Protein AF-A0AAV4ZM68-F1 (afdb_monomer_lite)

Secondary structure (DSSP, 8-state):
-HHHHHHHHHHHHHHHHHHHH---HHHHHHHHHHHHHHHHHHHHHHHHHHHHHHHHHHHHHTS--

Organism: NCBI:txid270350

Foldseek 3Di:
DLVLLVVLQVQLVVLCVVLVVDPDPVSVVVSNVSSVVSNVVSVVVVVVVVVVVVVVVVVVVVPPD

pLDDT: mean 90.94, std 14.61, range [46.41, 98.81]

Structure (mmCIF, N/CA/C/O backbone):
data_AF-A0AAV4ZM68-F1
#
_entry.id   AF-A0AAV4ZM68-F1
#
loop_
_atom_site.group_PDB
_atom_site.id
_atom_site.type_symbol
_atom_site.label_atom_id
_atom_site.label_alt_id
_atom_site.label_comp_id
_atom_site.label_asym_id
_atom_site.label_entity_id
_atom_site.label_seq_id
_atom_site.pdbx_PDB_ins_code
_atom_site.Cartn_x
_atom_site.Cartn_y
_atom_site.Cartn_z
_atom_site.occupancy
_atom_site.B_iso_or_equiv
_atom_site.auth_seq_id
_atom_site.auth_comp_id
_atom_site.auth_asym_id
_atom_site.auth_atom_id
_atom_site.pdbx_PDB_model_num
ATOM 1 N N . MET A 1 1 ? 14.315 3.099 -8.642 1.00 83.25 1 MET A N 1
ATOM 2 C CA . MET A 1 1 ? 13.045 2.518 -9.147 1.00 83.25 1 MET A CA 1
ATOM 3 C C . MET A 1 1 ? 12.677 1.225 -8.434 1.00 83.25 1 MET A C 1
ATOM 5 O O . MET A 1 1 ? 11.598 1.188 -7.867 1.00 83.25 1 MET A O 1
ATOM 9 N N . LEU A 1 2 ? 13.532 0.192 -8.421 1.00 91.75 2 LEU A N 1
ATOM 10 C CA . LEU A 1 2 ? 13.199 -1.070 -7.737 1.00 91.75 2 LEU A CA 1
ATOM 11 C C . LEU A 1 2 ? 13.070 -0.899 -6.217 1.00 91.75 2 LEU A C 1
ATOM 13 O O . LEU A 1 2 ? 12.088 -1.334 -5.631 1.00 91.75 2 LEU A O 1
ATOM 17 N N . GLU A 1 3 ? 14.018 -0.197 -5.600 1.00 96.12 3 GLU A N 1
ATOM 18 C CA . GLU A 1 3 ? 13.949 0.155 -4.178 1.00 96.12 3 GLU A CA 1
ATOM 19 C C . GLU A 1 3 ? 12.660 0.920 -3.837 1.00 96.12 3 GLU A C 1
ATOM 21 O O . GLU A 1 3 ? 11.986 0.617 -2.859 1.00 96.12 3 GLU A O 1
ATOM 26 N N . GLU A 1 4 ? 12.264 1.857 -4.699 1.00 96.38 4 GLU A N 1
ATOM 27 C CA . GLU A 1 4 ? 11.028 2.625 -4.533 1.00 96.38 4 GLU A CA 1
ATOM 28 C C . GLU A 1 4 ? 9.778 1.739 -4.644 1.00 96.38 4 GLU A C 1
ATOM 30 O O . GLU A 1 4 ? 8.843 1.865 -3.855 1.00 96.38 4 GLU A O 1
ATOM 35 N N . ALA A 1 5 ? 9.781 0.768 -5.563 1.00 96.44 5 ALA A N 1
ATOM 36 C CA . ALA A 1 5 ? 8.714 -0.224 -5.647 1.00 96.44 5 ALA A CA 1
ATOM 37 C C . ALA A 1 5 ? 8.607 -1.050 -4.355 1.00 96.44 5 ALA A C 1
ATOM 39 O O . ALA A 1 5 ? 7.503 -1.270 -3.856 1.00 96.44 5 ALA A O 1
ATOM 40 N N . PHE A 1 6 ? 9.740 -1.447 -3.767 1.00 96.25 6 PHE A N 1
ATOM 41 C CA . PHE A 1 6 ? 9.753 -2.159 -2.489 1.00 96.25 6 PHE A CA 1
ATOM 42 C C . PHE A 1 6 ? 9.251 -1.303 -1.325 1.00 96.25 6 PHE A C 1
ATOM 44 O O . PHE A 1 6 ? 8.525 -1.822 -0.476 1.00 96.25 6 PHE A O 1
ATOM 51 N N . LYS A 1 7 ? 9.556 0.000 -1.290 1.00 98.31 7 LYS A N 1
ATOM 52 C CA . LYS A 1 7 ? 8.978 0.912 -0.286 1.00 98.31 7 LYS A CA 1
ATOM 53 C C . LYS A 1 7 ? 7.454 0.912 -0.355 1.00 98.31 7 LYS A C 1
ATOM 55 O O . LYS A 1 7 ? 6.798 0.762 0.672 1.00 98.31 7 LYS A O 1
ATOM 60 N N . HIS A 1 8 ? 6.882 0.990 -1.556 1.00 98.44 8 HIS A N 1
ATOM 61 C CA . HIS A 1 8 ? 5.434 0.907 -1.736 1.00 98.44 8 HIS A CA 1
ATOM 62 C C . HIS A 1 8 ? 4.842 -0.416 -1.232 1.00 98.44 8 HIS A C 1
ATOM 64 O O . HIS A 1 8 ? 3.822 -0.392 -0.549 1.00 98.44 8 HIS A O 1
ATOM 70 N N . VAL A 1 9 ? 5.490 -1.553 -1.496 1.00 96.44 9 VAL A N 1
ATOM 71 C CA . VAL A 1 9 ? 5.037 -2.849 -0.959 1.00 96.44 9 VAL A CA 1
ATOM 72 C C . VAL A 1 9 ? 5.076 -2.851 0.572 1.00 96.44 9 VAL A C 1
ATOM 74 O O . VAL A 1 9 ? 4.090 -3.221 1.203 1.00 96.44 9 VAL A O 1
ATOM 77 N N . ARG A 1 10 ? 6.166 -2.369 1.183 1.00 98.12 10 ARG A N 1
ATOM 78 C CA . ARG A 1 10 ? 6.294 -2.285 2.648 1.00 98.12 10 ARG A CA 1
ATOM 79 C C . ARG A 1 10 ? 5.219 -1.400 3.278 1.00 98.12 10 ARG A C 1
ATOM 81 O O . ARG A 1 10 ? 4.644 -1.784 4.290 1.00 98.12 10 ARG A O 1
ATOM 88 N N . TYR A 1 11 ? 4.920 -0.251 2.673 1.00 98.56 11 TYR A N 1
ATOM 89 C CA . TYR A 1 11 ? 3.848 0.624 3.150 1.00 98.56 11 TYR A CA 1
ATOM 90 C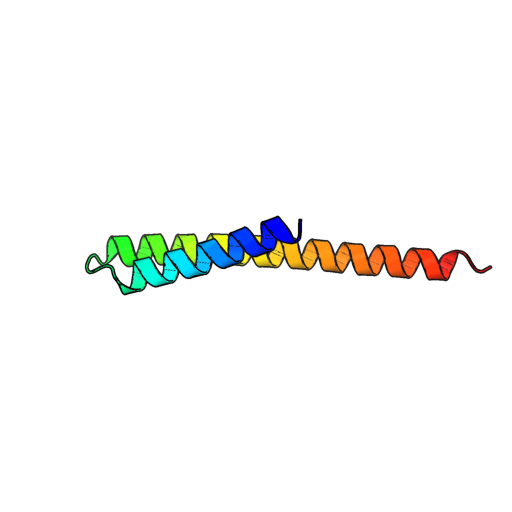 C . TYR A 1 11 ? 2.472 -0.027 3.033 1.00 98.56 11 TYR A C 1
ATOM 92 O O . TYR A 1 11 ? 1.681 0.073 3.964 1.00 98.56 11 TYR A O 1
ATOM 100 N N . ALA A 1 12 ? 2.189 -0.726 1.932 1.00 98.62 12 ALA A N 1
ATOM 101 C CA . ALA A 1 12 ? 0.927 -1.442 1.783 1.00 98.62 12 ALA A CA 1
ATOM 102 C C . ALA A 1 12 ? 0.731 -2.512 2.867 1.00 98.62 12 ALA A C 1
ATOM 104 O O . ALA A 1 12 ? -0.364 -2.617 3.414 1.00 98.62 12 ALA A O 1
ATOM 105 N N . VAL A 1 13 ? 1.787 -3.264 3.202 1.00 98.50 13 VAL A N 1
ATOM 106 C CA . VAL A 1 13 ? 1.758 -4.262 4.284 1.00 98.50 13 VAL A CA 1
ATOM 107 C C . VAL A 1 13 ? 1.495 -3.589 5.630 1.00 98.50 13 VAL A C 1
ATOM 109 O O . VAL A 1 13 ? 0.499 -3.903 6.271 1.00 98.50 13 VAL A O 1
ATOM 112 N N . ALA A 1 14 ? 2.296 -2.586 6.000 1.00 98.69 14 ALA A N 1
ATOM 113 C CA . ALA A 1 14 ? 2.135 -1.892 7.279 1.00 98.69 14 ALA A CA 1
ATOM 114 C C . ALA A 1 14 ? 0.730 -1.283 7.451 1.00 98.69 14 ALA A C 1
ATOM 116 O O . ALA A 1 14 ? 0.133 -1.370 8.519 1.00 98.69 14 ALA A O 1
ATOM 117 N N . LEU A 1 15 ? 0.163 -0.706 6.386 1.00 98.81 15 LEU A N 1
ATOM 118 C CA . LEU A 1 15 ? -1.191 -0.146 6.413 1.00 98.81 15 LEU A CA 1
ATOM 119 C C . LEU A 1 15 ? -2.270 -1.221 6.596 1.00 98.81 15 LEU A C 1
ATOM 121 O O . LEU A 1 15 ? -3.260 -0.970 7.283 1.00 98.81 15 LEU A O 1
ATOM 125 N N . ARG A 1 16 ? -2.096 -2.413 6.008 1.00 98.56 16 ARG A N 1
ATOM 126 C CA . ARG A 1 16 ? -3.010 -3.549 6.214 1.00 98.56 16 ARG A CA 1
ATOM 127 C C . ARG A 1 16 ? -2.939 -4.062 7.649 1.00 98.56 16 ARG A C 1
ATOM 129 O O . ARG A 1 16 ? -3.992 -4.312 8.230 1.00 98.56 16 ARG A O 1
ATOM 136 N N . ASP A 1 17 ? -1.747 -4.128 8.231 1.00 98.62 17 ASP A N 1
ATOM 137 C CA . ASP A 1 17 ? -1.561 -4.533 9.627 1.00 98.62 17 ASP A CA 1
ATOM 138 C C . ASP A 1 17 ? -2.244 -3.533 10.578 1.00 98.62 17 ASP A C 1
ATOM 140 O O . ASP A 1 17 ? -3.014 -3.921 11.460 1.00 98.62 17 ASP A O 1
ATOM 144 N N . CYS A 1 18 ? -2.072 -2.226 10.341 1.00 98.50 18 CYS A N 1
ATOM 145 C CA . CYS A 1 18 ? -2.791 -1.190 11.086 1.00 98.50 18 CYS A CA 1
ATOM 146 C C . CYS A 1 18 ? -4.316 -1.303 10.908 1.00 98.50 18 CYS A C 1
ATOM 148 O O . CYS A 1 18 ? -5.064 -1.177 11.879 1.00 98.50 18 CYS A O 1
ATOM 150 N N . ALA A 1 19 ? -4.796 -1.571 9.688 1.00 98.50 19 ALA A N 1
ATOM 151 C CA . ALA A 1 19 ? -6.224 -1.736 9.421 1.00 98.50 19 ALA A CA 1
ATOM 152 C C . ALA A 1 19 ? -6.812 -2.941 10.172 1.00 98.50 19 ALA A C 1
ATOM 154 O O . ALA A 1 19 ? -7.938 -2.871 10.655 1.00 98.50 19 ALA A O 1
ATOM 155 N N . GLN A 1 20 ? -6.063 -4.036 10.302 1.00 98.12 20 GLN A N 1
ATOM 156 C CA . GLN A 1 20 ? -6.489 -5.203 11.078 1.00 98.12 20 GLN A CA 1
ATOM 157 C C . GLN A 1 20 ? -6.541 -4.911 12.583 1.00 98.12 20 GLN A C 1
ATOM 159 O O . GLN A 1 20 ? -7.429 -5.412 13.270 1.00 98.12 20 GLN A O 1
ATOM 164 N N . GLY A 1 21 ? -5.626 -4.077 13.089 1.00 98.06 21 GLY A N 1
ATOM 165 C CA . GLY A 1 21 ? -5.587 -3.680 14.498 1.00 98.06 21 GLY A CA 1
ATOM 166 C C . GLY A 1 21 ? -6.640 -2.642 14.906 1.00 98.06 21 GLY A C 1
ATOM 167 O O . GLY A 1 21 ? -6.961 -2.532 16.091 1.00 98.06 21 GLY A O 1
ATOM 168 N N . SER A 1 22 ? -7.196 -1.876 13.961 1.00 97.88 22 SER A N 1
ATOM 169 C CA . SER A 1 22 ? -8.118 -0.788 14.301 1.00 97.88 22 SER A CA 1
ATOM 170 C C . SER A 1 22 ? -9.533 -1.274 14.640 1.00 97.88 22 SER A C 1
ATOM 172 O O . SER A 1 22 ? -10.194 -2.007 13.897 1.00 97.88 22 SER A O 1
ATOM 174 N N . ARG A 1 23 ? -10.064 -0.768 15.758 1.00 98.00 23 ARG A N 1
ATOM 175 C CA . ARG A 1 23 ? -11.458 -0.987 16.183 1.00 98.00 23 ARG A CA 1
ATOM 176 C C . ARG A 1 23 ? -12.440 -0.029 15.500 1.00 98.00 23 ARG A C 1
ATOM 178 O O . ARG A 1 23 ? -13.633 -0.324 15.454 1.00 98.00 23 ARG A O 1
ATOM 185 N N . ILE A 1 24 ? -11.956 1.058 14.900 1.00 98.38 24 ILE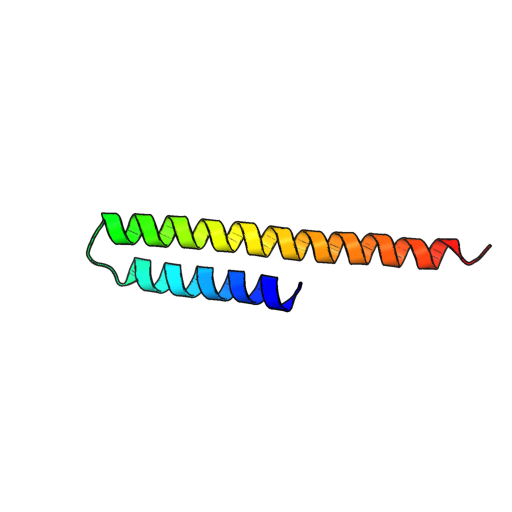 A N 1
ATOM 186 C CA . ILE A 1 24 ? -12.777 2.105 14.283 1.00 98.38 24 ILE A CA 1
ATOM 187 C C . ILE A 1 24 ? -13.011 1.768 12.807 1.00 98.38 24 ILE A C 1
ATOM 189 O O . ILE A 1 24 ? -12.077 1.691 12.014 1.00 98.38 24 ILE A O 1
ATOM 193 N N . ALA A 1 25 ? -14.275 1.595 12.407 1.00 98.19 25 ALA A N 1
ATOM 194 C CA . ALA A 1 25 ? -14.618 1.186 11.040 1.00 98.19 25 ALA A CA 1
ATOM 195 C C . ALA A 1 25 ? -14.096 2.156 9.964 1.00 98.19 25 ALA A C 1
AT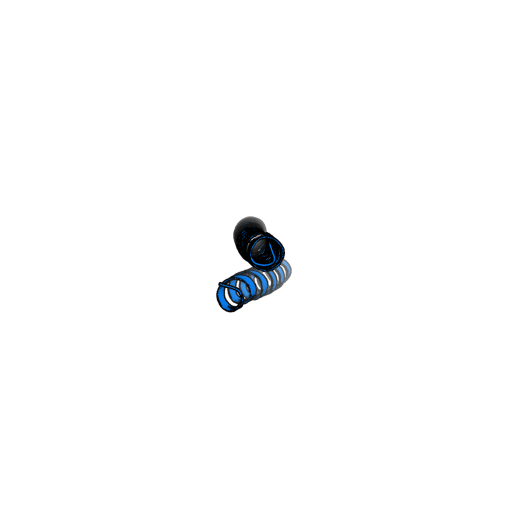OM 197 O O . ALA A 1 25 ? -13.536 1.714 8.961 1.00 98.19 25 ALA A O 1
ATOM 198 N N . ALA A 1 26 ? -14.223 3.465 10.200 1.00 98.31 26 ALA A N 1
ATOM 199 C CA . ALA A 1 26 ? -13.741 4.491 9.278 1.00 98.31 26 ALA A CA 1
ATOM 200 C C . ALA A 1 26 ? -12.211 4.452 9.104 1.00 98.31 26 ALA A C 1
ATOM 202 O O . ALA A 1 26 ? -11.708 4.592 7.991 1.00 98.31 26 ALA A O 1
ATOM 203 N N . GLU A 1 27 ? -11.469 4.201 10.184 1.00 98.44 27 GLU A N 1
ATOM 204 C CA . GLU A 1 27 ? -10.010 4.083 10.147 1.00 98.44 27 GLU A CA 1
ATOM 205 C C . GLU A 1 27 ? -9.578 2.835 9.367 1.00 98.44 27 GLU A C 1
ATOM 207 O O . GLU A 1 27 ? -8.735 2.934 8.475 1.00 98.44 27 GLU A O 1
ATOM 212 N N . ARG A 1 28 ? -10.219 1.680 9.607 1.00 98.62 28 ARG A N 1
ATOM 213 C CA . ARG A 1 28 ? -9.970 0.460 8.817 1.00 98.62 28 ARG A CA 1
ATOM 214 C C . ARG A 1 28 ? -10.153 0.698 7.324 1.00 98.62 28 ARG A C 1
ATOM 216 O O . ARG A 1 28 ? -9.327 0.260 6.519 1.00 98.62 28 ARG A O 1
ATOM 223 N N . GLN A 1 29 ? -11.227 1.394 6.951 1.00 98.56 29 GLN A N 1
ATOM 224 C CA . GLN A 1 29 ? -11.515 1.710 5.557 1.00 98.56 29 GLN A CA 1
ATOM 225 C C . GLN A 1 29 ? -10.443 2.631 4.964 1.00 98.56 29 GLN A C 1
ATOM 227 O O . GLN A 1 29 ? -9.910 2.329 3.896 1.00 98.56 29 GLN A O 1
ATOM 232 N N . LEU A 1 30 ? -10.085 3.710 5.666 1.00 98.62 30 LEU A N 1
ATOM 233 C CA . LEU A 1 30 ? -9.051 4.645 5.224 1.00 98.62 30 LEU A CA 1
ATOM 234 C C . LEU A 1 30 ? -7.707 3.938 4.998 1.00 98.62 30 LEU A C 1
ATOM 236 O O . LEU A 1 30 ? -7.109 4.064 3.928 1.00 98.62 30 LEU A O 1
ATOM 240 N N . LEU A 1 31 ? -7.260 3.147 5.974 1.00 98.75 31 LEU A N 1
ATOM 241 C CA . LEU A 1 31 ? -5.997 2.411 5.910 1.00 98.75 31 LEU A CA 1
ATOM 242 C C . LEU A 1 31 ? -5.989 1.387 4.765 1.00 98.75 31 LEU A C 1
ATOM 244 O O . LEU A 1 31 ? -5.012 1.297 4.020 1.00 98.75 31 LEU A O 1
ATOM 248 N N . THR A 1 32 ? -7.101 0.680 4.550 1.00 98.69 32 THR A N 1
ATOM 249 C CA . THR A 1 32 ? -7.250 -0.277 3.437 1.00 98.69 32 THR A CA 1
ATOM 250 C C . THR A 1 32 ? -7.173 0.413 2.070 1.00 98.69 32 THR A C 1
ATOM 252 O O . THR A 1 32 ? -6.528 -0.088 1.138 1.00 98.69 32 THR A O 1
ATOM 255 N N . VAL A 1 33 ? -7.799 1.586 1.932 1.00 98.69 33 VAL A N 1
ATOM 256 C CA . VAL A 1 33 ? -7.738 2.387 0.699 1.00 98.69 33 VAL A CA 1
ATOM 257 C C . VAL A 1 33 ? -6.310 2.863 0.439 1.00 98.69 33 VAL A C 1
ATOM 259 O O . VAL A 1 33 ? -5.812 2.718 -0.681 1.00 98.69 33 VAL A O 1
ATOM 262 N N . LEU A 1 34 ? -5.621 3.372 1.464 1.00 98.69 34 LEU A N 1
ATOM 263 C CA . LEU A 1 34 ? -4.228 3.802 1.345 1.00 98.69 34 LEU A CA 1
ATOM 264 C C . LEU A 1 34 ? -3.307 2.632 0.971 1.00 98.69 34 LEU A C 1
ATOM 266 O O . LEU A 1 34 ? -2.498 2.771 0.051 1.00 98.69 34 LEU A O 1
ATOM 270 N N . ALA A 1 35 ? -3.480 1.455 1.578 1.00 98.81 35 ALA A N 1
ATOM 271 C CA . ALA A 1 35 ? -2.720 0.260 1.210 1.00 98.81 35 ALA A CA 1
ATOM 272 C C . ALA A 1 35 ? -2.880 -0.069 -0.285 1.00 98.81 35 ALA A C 1
ATOM 274 O O . ALA A 1 35 ? -1.897 -0.271 -1.000 1.00 98.81 35 ALA A O 1
ATOM 275 N N . SER A 1 36 ? -4.114 -0.003 -0.791 1.00 98.62 36 SER A N 1
ATOM 276 C CA . SER A 1 36 ? -4.433 -0.239 -2.205 1.00 98.62 36 SER A CA 1
ATOM 277 C C . SER A 1 36 ? -3.799 0.795 -3.151 1.00 98.62 36 SER A C 1
ATOM 279 O O . SER A 1 36 ? -3.483 0.487 -4.304 1.00 98.62 36 SER A O 1
ATOM 281 N N . VAL A 1 37 ? -3.600 2.039 -2.702 1.00 98.62 37 VAL A N 1
ATOM 282 C CA . VAL A 1 37 ? -2.849 3.057 -3.460 1.00 98.62 37 VAL A CA 1
ATOM 283 C C . VAL A 1 37 ? -1.378 2.663 -3.570 1.00 98.62 37 VAL A C 1
ATOM 285 O O . VAL A 1 37 ? -0.823 2.682 -4.672 1.00 98.62 37 VAL A O 1
ATOM 288 N N . HIS A 1 38 ? -0.755 2.276 -2.457 1.00 98.62 38 HIS A N 1
ATOM 289 C CA . HIS A 1 38 ? 0.646 1.868 -2.444 1.00 98.62 38 HIS A CA 1
ATOM 290 C C . HIS A 1 38 ? 0.886 0.618 -3.295 1.00 98.62 38 HIS A C 1
ATOM 292 O O . HIS A 1 38 ? 1.814 0.606 -4.099 1.00 98.62 38 HIS A O 1
ATOM 298 N N . GLU A 1 39 ? 0.006 -0.378 -3.238 1.00 98.38 39 GLU A N 1
ATOM 299 C CA . GLU A 1 39 ? 0.099 -1.556 -4.102 1.00 98.38 39 GLU A CA 1
ATOM 300 C C . GLU A 1 39 ? 0.073 -1.220 -5.595 1.00 98.38 39 GLU A C 1
ATOM 302 O O . GLU A 1 39 ? 0.896 -1.722 -6.363 1.00 98.38 39 GLU A O 1
ATOM 307 N N . ARG A 1 40 ? -0.859 -0.356 -6.021 1.00 98.44 40 ARG A N 1
ATOM 308 C CA . ARG A 1 40 ? -0.956 0.066 -7.426 1.00 98.44 40 ARG A CA 1
ATOM 309 C C . ARG A 1 40 ? 0.314 0.780 -7.879 1.00 98.44 40 ARG A C 1
ATOM 311 O O . ARG A 1 40 ? 0.818 0.480 -8.958 1.00 98.44 40 ARG A O 1
ATOM 318 N N . ARG A 1 41 ? 0.856 1.676 -7.047 1.00 98.25 41 ARG A N 1
ATOM 319 C CA . ARG A 1 41 ? 2.116 2.381 -7.335 1.00 98.25 41 ARG A CA 1
ATOM 320 C C . ARG A 1 41 ? 3.302 1.417 -7.410 1.00 98.25 41 ARG A C 1
ATOM 322 O O . ARG A 1 41 ? 4.076 1.491 -8.360 1.00 98.25 41 ARG A O 1
ATOM 329 N N . GLY A 1 42 ? 3.403 0.471 -6.475 1.00 97.81 42 GLY A N 1
ATOM 330 C CA . GLY A 1 42 ? 4.438 -0.566 -6.485 1.00 97.81 42 GLY A CA 1
ATOM 331 C C . GLY A 1 42 ? 4.390 -1.421 -7.754 1.00 97.81 42 GLY A C 1
ATOM 332 O O . GLY A 1 42 ? 5.405 -1.566 -8.435 1.00 97.81 42 GLY A O 1
ATOM 333 N N . ARG A 1 43 ? 3.199 -1.909 -8.135 1.00 97.06 43 ARG A N 1
ATOM 334 C CA . ARG A 1 43 ? 3.000 -2.676 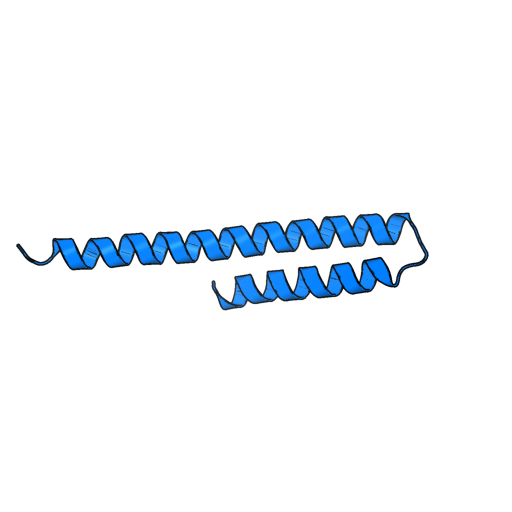-9.379 1.00 97.06 43 ARG A CA 1
ATOM 335 C C . ARG A 1 43 ? 3.359 -1.872 -10.627 1.00 97.06 43 ARG A C 1
ATOM 337 O O . ARG A 1 43 ? 4.018 -2.405 -11.514 1.00 97.06 43 ARG A O 1
ATOM 344 N N . ALA A 1 44 ? 2.979 -0.595 -10.687 1.00 97.50 44 ALA A N 1
ATOM 345 C CA . ALA A 1 44 ? 3.317 0.272 -11.814 1.00 97.50 44 ALA A CA 1
ATOM 346 C C . ALA A 1 44 ? 4.838 0.450 -11.967 1.00 97.50 44 ALA A C 1
ATOM 348 O O . ALA A 1 44 ? 5.364 0.347 -13.075 1.00 97.50 44 ALA A O 1
ATOM 349 N N . LEU A 1 45 ? 5.561 0.651 -10.859 1.00 97.88 45 LEU A N 1
ATOM 350 C CA . LEU A 1 45 ? 7.021 0.767 -10.877 1.00 97.88 45 LEU A CA 1
ATOM 351 C C . LEU A 1 45 ? 7.702 -0.536 -11.311 1.00 97.88 45 LEU A C 1
ATOM 353 O O . LEU A 1 45 ? 8.641 -0.489 -12.104 1.00 97.88 45 LEU A O 1
ATOM 357 N N . ILE A 1 46 ? 7.222 -1.692 -10.840 1.00 96.12 46 ILE A N 1
ATOM 358 C CA . ILE A 1 46 ? 7.725 -3.004 -11.281 1.00 96.12 46 ILE A CA 1
ATOM 359 C C . ILE A 1 46 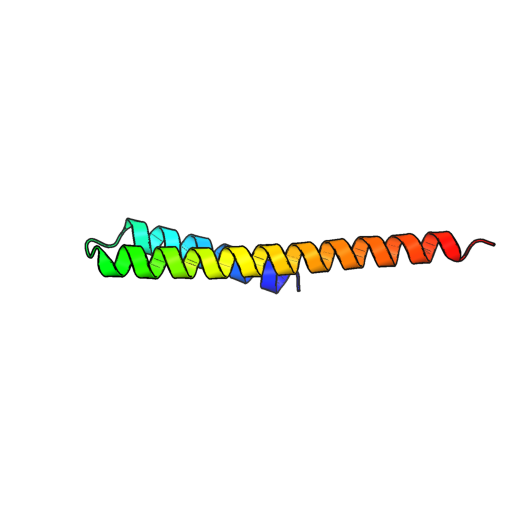? 7.504 -3.172 -12.787 1.00 96.12 46 ILE A C 1
ATOM 361 O O . ILE A 1 46 ? 8.455 -3.460 -13.512 1.00 96.12 46 ILE A O 1
ATOM 365 N N . GLY A 1 47 ? 6.291 -2.891 -13.272 1.00 95.56 47 GLY A N 1
ATOM 366 C CA . GLY A 1 47 ? 5.971 -2.960 -14.697 1.00 95.56 47 GLY A CA 1
ATOM 367 C C . GLY A 1 47 ? 6.858 -2.048 -15.552 1.00 95.56 47 GLY A C 1
ATOM 368 O O . GLY A 1 47 ? 7.326 -2.461 -16.613 1.00 95.56 47 GLY A O 1
ATOM 369 N N . ALA A 1 48 ? 7.170 -0.839 -15.073 1.00 95.69 48 ALA A N 1
ATOM 370 C CA . ALA A 1 48 ? 8.089 0.075 -15.753 1.00 95.69 48 ALA A CA 1
ATOM 371 C C . ALA A 1 48 ? 9.531 -0.465 -15.810 1.00 95.69 48 ALA A C 1
ATOM 373 O O . ALA A 1 48 ? 10.204 -0.346 -16.837 1.00 95.69 48 ALA A O 1
ATOM 374 N N . ILE A 1 49 ? 10.011 -1.097 -14.733 1.00 94.50 49 ILE A N 1
ATOM 375 C CA . ILE A 1 49 ? 11.337 -1.734 -14.695 1.00 94.50 49 ILE A CA 1
ATOM 376 C C . ILE A 1 49 ? 11.398 -2.899 -15.686 1.00 94.50 49 ILE A C 1
ATOM 378 O O . ILE A 1 49 ? 12.369 -3.019 -16.433 1.00 94.50 49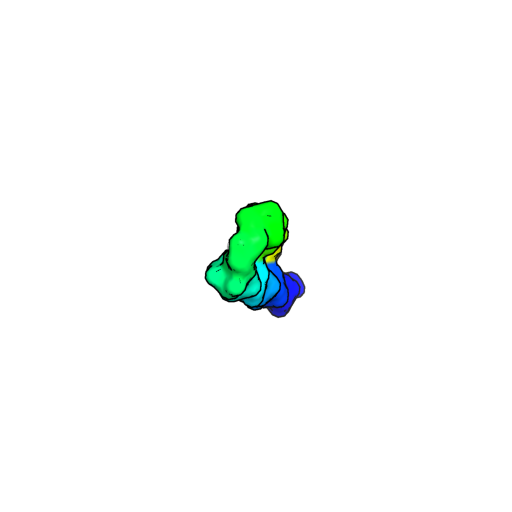 ILE A O 1
ATOM 382 N N . GLU A 1 50 ? 10.371 -3.745 -15.718 1.00 93.75 50 GLU A N 1
ATOM 383 C CA . GLU A 1 50 ? 10.290 -4.872 -16.650 1.00 93.75 50 GLU A CA 1
ATOM 384 C C . GLU A 1 50 ? 10.216 -4.412 -18.105 1.00 93.75 50 GLU A C 1
ATOM 386 O O . GLU A 1 50 ? 10.927 -4.949 -18.956 1.00 93.75 50 GLU A O 1
ATOM 391 N N . ALA A 1 51 ? 9.414 -3.383 -18.393 1.00 93.88 51 ALA A N 1
ATOM 392 C CA . ALA A 1 51 ? 9.340 -2.785 -19.721 1.00 93.88 51 ALA A CA 1
ATOM 393 C C . ALA A 1 51 ? 10.713 -2.271 -20.175 1.00 93.88 51 ALA A C 1
ATOM 395 O O . ALA A 1 51 ? 11.144 -2.580 -21.285 1.00 93.88 51 ALA A O 1
ATOM 396 N N . ARG A 1 52 ? 11.447 -1.581 -19.290 1.00 92.31 52 ARG A N 1
ATOM 397 C CA . ARG A 1 52 ? 12.810 -1.109 -19.570 1.00 92.31 52 ARG A CA 1
ATOM 398 C C . ARG A 1 52 ? 13.800 -2.254 -19.797 1.00 92.31 52 ARG A C 1
ATOM 400 O O . ARG A 1 52 ? 14.662 -2.151 -20.665 1.00 92.31 52 ARG A O 1
ATOM 407 N N . LYS A 1 53 ? 13.703 -3.349 -19.037 1.00 90.44 53 LYS A N 1
ATOM 408 C CA . LYS A 1 53 ? 14.550 -4.536 -19.252 1.00 90.44 53 LYS A CA 1
ATOM 409 C C . LYS A 1 53 ? 14.290 -5.167 -20.621 1.00 90.44 53 LYS A C 1
ATOM 411 O O . LYS A 1 53 ? 15.243 -5.533 -21.304 1.00 90.44 53 LYS A O 1
ATOM 416 N N . ARG A 1 54 ? 13.023 -5.258 -21.043 1.00 90.75 54 ARG A N 1
ATOM 417 C CA . ARG A 1 54 ? 12.658 -5.784 -22.369 1.00 90.75 54 ARG A CA 1
ATOM 418 C C . ARG A 1 54 ? 13.202 -4.913 -23.500 1.00 90.75 54 ARG A C 1
ATOM 420 O O . ARG A 1 54 ? 13.796 -5.451 -24.430 1.00 90.75 54 ARG A O 1
ATOM 427 N N . THR A 1 55 ? 13.056 -3.591 -23.414 1.00 87.56 55 THR A N 1
ATOM 428 C CA . THR A 1 55 ? 13.580 -2.681 -24.447 1.00 87.56 55 THR A CA 1
ATOM 429 C C . THR A 1 55 ? 15.107 -2.692 -24.505 1.00 87.56 55 THR A C 1
ATOM 431 O O . THR A 1 55 ? 15.669 -2.740 -25.596 1.00 87.56 55 THR A O 1
ATOM 434 N N . ALA A 1 56 ? 15.789 -2.753 -23.357 1.00 82.19 56 ALA A N 1
ATOM 435 C CA . ALA A 1 56 ? 17.244 -2.902 -23.312 1.00 82.19 56 ALA A CA 1
ATOM 436 C C . ALA A 1 56 ? 17.719 -4.241 -23.911 1.00 82.19 56 ALA A C 1
ATOM 438 O O . ALA A 1 56 ? 18.697 -4.269 -24.650 1.00 82.19 56 ALA A O 1
ATOM 439 N N . GLY A 1 57 ? 17.007 -5.345 -23.655 1.00 70.06 57 GLY A N 1
ATOM 440 C CA . GLY A 1 57 ? 17.329 -6.663 -24.217 1.00 70.06 57 GLY A CA 1
ATOM 441 C C . GLY A 1 57 ? 17.123 -6.773 -25.735 1.00 70.06 57 GLY A C 1
ATOM 442 O O . GLY A 1 57 ? 17.832 -7.532 -26.395 1.00 70.06 57 GLY A O 1
ATOM 443 N N . LEU A 1 58 ? 16.195 -5.997 -26.304 1.00 59.34 58 LEU A N 1
ATOM 444 C CA . LEU A 1 58 ? 15.985 -5.903 -27.754 1.00 59.34 58 LEU A CA 1
ATOM 445 C C . LEU A 1 58 ? 17.066 -5.058 -28.449 1.00 59.34 58 LEU A C 1
ATOM 447 O O . LEU A 1 58 ? 17.427 -5.360 -29.583 1.00 59.34 58 LEU A O 1
ATOM 451 N N . GLY A 1 59 ? 17.639 -4.063 -27.763 1.00 55.19 59 GLY A N 1
ATOM 452 C CA . GLY A 1 59 ? 18.742 -3.248 -28.288 1.00 55.19 59 GLY A CA 1
ATOM 453 C C . GLY A 1 59 ? 20.047 -4.027 -28.499 1.00 55.19 59 GLY A C 1
ATOM 454 O O . GLY A 1 59 ? 20.770 -3.759 -29.452 1.00 55.19 59 GLY A O 1
ATOM 455 N N . ILE A 1 60 ? 20.325 -5.044 -27.674 1.00 56.69 60 ILE A N 1
ATOM 456 C CA . ILE A 1 60 ? 21.548 -5.863 -27.795 1.00 56.69 60 ILE A CA 1
ATOM 457 C C . ILE A 1 60 ? 21.460 -6.850 -28.975 1.00 56.69 60 ILE A C 1
ATOM 459 O O . ILE A 1 60 ? 22.473 -7.175 -29.585 1.00 56.69 60 ILE A O 1
ATOM 463 N N . ARG A 1 61 ? 20.254 -7.293 -29.357 1.00 56.03 61 ARG A N 1
ATOM 464 C CA . ARG A 1 61 ? 20.056 -8.203 -30.505 1.00 56.03 61 ARG A CA 1
ATOM 465 C C . ARG A 1 61 ? 20.059 -7.500 -31.868 1.00 56.03 61 ARG A C 1
ATOM 467 O O . ARG A 1 61 ? 20.177 -8.179 -32.878 1.00 56.03 61 ARG A O 1
ATOM 474 N N . GLY A 1 62 ? 19.930 -6.172 -31.904 1.00 50.97 62 GLY A N 1
ATOM 475 C CA . GLY A 1 62 ? 19.960 -5.375 -33.138 1.00 50.97 62 GLY A CA 1
ATOM 476 C C . GLY A 1 62 ? 21.350 -4.882 -33.558 1.00 50.97 62 GLY A C 1
ATOM 477 O O . GLY A 1 62 ? 21.487 -4.367 -34.661 1.00 50.97 62 GLY A O 1
ATOM 478 N N . ALA A 1 63 ? 22.369 -5.035 -32.705 1.00 54.66 63 ALA A N 1
ATOM 479 C CA . ALA A 1 63 ? 23.736 -4.555 -32.949 1.00 54.66 63 ALA A CA 1
ATOM 480 C C . ALA A 1 63 ? 24.674 -5.615 -33.564 1.00 54.66 63 ALA A C 1
ATOM 482 O O . ALA A 1 63 ? 25.867 -5.370 -33.711 1.00 54.66 63 ALA A O 1
ATOM 483 N N . VAL A 1 64 ? 24.144 -6.790 -33.917 1.00 53.94 64 VAL A N 1
ATOM 484 C CA . VAL A 1 64 ? 24.855 -7.818 -34.687 1.00 53.94 64 VAL A CA 1
ATOM 485 C C . VAL A 1 64 ? 24.226 -7.865 -36.076 1.00 53.94 64 VAL A C 1
ATOM 487 O O . VAL A 1 64 ? 23.336 -8.675 -36.341 1.00 53.94 64 VAL A O 1
ATOM 490 N N . ARG A 1 65 ? 24.632 -6.944 -36.948 1.00 46.41 65 ARG A N 1
ATOM 491 C CA . ARG A 1 65 ? 24.406 -7.050 -38.388 1.00 46.41 65 ARG A CA 1
ATOM 492 C C . ARG A 1 65 ? 25.532 -6.385 -39.152 1.00 46.41 65 ARG A C 1
ATOM 494 O O . ARG A 1 65 ? 25.949 -5.293 -38.714 1.00 46.41 65 ARG A O 1
#

Radius of gyration: 17.8 Å; chains: 1; bounding box: 40×13×55 Å

Sequence (65 aa):
MLEEAFKHVRYAVALRDCAQGSRIAAERQLLTVLASVHERRGRALIGAIEARKRTAGLGIRGAVR